Protein AF-A0A6M0AMD0-F1 (afdb_monomer)

Secondary structure (DSSP, 8-state):
-PPPP---HHHHHHHHT----TTSS-GGGPPPSHHHHHHHHHHHHHHHHHHHHTT---

Foldseek 3Di:
DDDDDDDCVVVVVVVLLDADAQCPDDPVSQDDDDVNVCSVPVRVVVSCVSCVVVVHDD

Radius of gyration: 16.62 Å; Cα contacts (8 Å, |Δi|>4): 24; chains: 1; bounding box: 31×38×43 Å

Structure (mmCIF, N/CA/C/O backbone):
data_AF-A0A6M0AMD0-F1
#
_entry.id   AF-A0A6M0AMD0-F1
#
loop_
_atom_site.group_PDB
_atom_site.id
_atom_site.type_symbol
_atom_site.label_atom_id
_atom_site.label_alt_id
_atom_site.label_comp_id
_atom_site.label_asym_id
_atom_site.label_entity_id
_atom_site.label_seq_id
_atom_site.pdbx_PDB_ins_code
_atom_site.Cartn_x
_atom_site.Cartn_y
_atom_site.Cartn_z
_atom_site.occupancy
_atom_site.B_iso_or_equiv
_atom_site.auth_seq_id
_atom_site.auth_comp_id
_atom_site.auth_asym_id
_atom_site.auth_atom_id
_atom_site.pdbx_PDB_model_num
ATOM 1 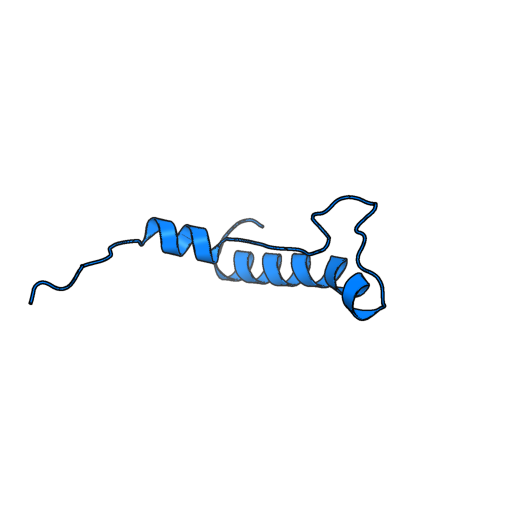N N . VAL A 1 1 ? -8.346 26.799 27.018 1.00 71.56 1 VAL A N 1
ATOM 2 C CA . VAL A 1 1 ? -7.949 26.422 25.640 1.00 71.56 1 VAL A CA 1
ATOM 3 C C . VAL A 1 1 ? -9.006 25.475 25.094 1.00 71.56 1 VAL A C 1
ATOM 5 O O . VAL A 1 1 ? -9.302 24.496 25.769 1.00 71.56 1 VAL A O 1
ATOM 8 N N . LYS A 1 2 ? -9.640 25.784 23.955 1.00 68.88 2 LYS A N 1
ATOM 9 C CA . LYS A 1 2 ? -10.532 24.827 23.280 1.00 68.88 2 LYS A CA 1
ATOM 10 C C . LYS A 1 2 ? -9.660 23.860 22.482 1.00 68.88 2 LYS A C 1
ATOM 12 O O . LYS A 1 2 ? -8.931 24.303 21.601 1.00 68.88 2 LYS A O 1
ATOM 17 N N . HIS A 1 3 ? -9.720 22.577 22.816 1.00 80.00 3 HIS A N 1
ATOM 18 C CA . HIS A 1 3 ? -9.068 21.533 22.033 1.00 80.00 3 HIS A CA 1
ATOM 19 C C . HIS A 1 3 ? -9.946 21.203 20.828 1.00 80.00 3 HIS A C 1
ATOM 21 O O . HIS A 1 3 ? -11.170 21.136 20.955 1.00 80.00 3 HIS A O 1
ATOM 27 N N . GLN A 1 4 ? -9.327 21.033 19.662 1.00 82.44 4 GLN A N 1
ATOM 28 C CA . GLN A 1 4 ? -10.031 20.528 18.493 1.00 82.44 4 GLN A CA 1
ATOM 29 C C . GLN A 1 4 ? -10.461 19.089 18.781 1.00 82.44 4 GLN A C 1
ATOM 31 O O . GLN A 1 4 ? -9.625 18.246 19.100 1.00 82.44 4 GLN A O 1
ATOM 36 N N . ILE A 1 5 ? -11.761 18.825 18.682 1.00 73.81 5 ILE A N 1
ATOM 37 C CA . ILE A 1 5 ? -12.305 17.472 18.755 1.00 73.81 5 ILE A CA 1
ATOM 38 C C . ILE A 1 5 ? -12.446 16.999 17.317 1.00 73.81 5 ILE A C 1
ATOM 40 O O . ILE A 1 5 ? -13.138 17.619 16.510 1.00 73.81 5 ILE A O 1
ATOM 44 N N . ILE A 1 6 ? -11.704 15.950 17.002 1.00 75.00 6 ILE A N 1
ATOM 45 C CA . ILE A 1 6 ? -11.705 15.293 15.710 1.00 75.00 6 ILE A CA 1
ATOM 46 C C . ILE A 1 6 ? -12.544 14.024 15.865 1.00 75.00 6 ILE A C 1
ATOM 48 O O . ILE A 1 6 ? -12.154 13.126 16.606 1.00 75.00 6 ILE A O 1
ATOM 52 N N . ASP A 1 7 ? -13.683 13.979 15.184 1.00 76.19 7 ASP A N 1
ATOM 53 C CA . ASP A 1 7 ? -14.527 12.792 15.073 1.00 76.19 7 ASP A CA 1
ATOM 54 C C . ASP A 1 7 ? -14.487 12.326 13.615 1.00 76.19 7 ASP A C 1
ATOM 56 O O . ASP A 1 7 ? -14.970 13.020 12.716 1.00 76.19 7 ASP A O 1
ATOM 60 N N . PHE A 1 8 ? -13.785 11.215 13.391 1.00 78.88 8 PHE A N 1
ATOM 61 C CA . PHE A 1 8 ? -13.366 10.732 12.077 1.00 78.88 8 PHE A CA 1
ATOM 62 C C . PHE A 1 8 ? -13.640 9.235 11.887 1.00 78.88 8 PHE A C 1
ATOM 64 O O . PHE A 1 8 ? -12.970 8.599 11.078 1.00 78.88 8 PHE A O 1
ATOM 71 N N . ASP A 1 9 ? -14.610 8.642 12.592 1.00 86.81 9 ASP A N 1
ATOM 72 C CA . ASP A 1 9 ? -14.851 7.186 12.561 1.00 86.81 9 ASP A CA 1
ATOM 73 C C . ASP A 1 9 ? -14.934 6.615 11.136 1.00 86.81 9 ASP A C 1
ATOM 75 O O . ASP A 1 9 ? -14.293 5.611 10.812 1.00 86.81 9 ASP A O 1
ATOM 79 N N . GLN A 1 10 ? -15.631 7.312 10.235 1.00 85.81 10 GLN A N 1
ATOM 80 C CA . GLN A 1 10 ? -15.716 6.900 8.835 1.00 85.81 10 GLN A CA 1
ATOM 81 C C . GLN A 1 10 ? -14.393 7.077 8.068 1.00 85.81 10 GLN A C 1
ATOM 83 O O . GLN A 1 10 ? -14.057 6.237 7.226 1.00 85.81 10 GLN A O 1
ATOM 88 N N . GLN A 1 11 ? -13.614 8.134 8.336 1.00 87.62 11 GLN A N 1
ATOM 89 C CA . GLN A 1 11 ? -12.287 8.283 7.726 1.00 87.62 11 GLN A CA 1
ATOM 90 C C . GLN A 1 11 ? -11.285 7.270 8.289 1.00 87.62 11 GLN A C 1
ATOM 92 O O . GLN A 1 11 ? -10.444 6.794 7.530 1.00 87.62 11 GLN A O 1
ATOM 97 N N . TYR A 1 12 ? -11.380 6.899 9.568 1.00 88.81 12 TYR A N 1
ATOM 98 C CA . TYR A 1 12 ? -10.545 5.866 10.177 1.00 88.81 12 TYR A CA 1
ATOM 99 C C . TYR A 1 12 ? -10.817 4.501 9.555 1.00 88.81 12 TYR A C 1
ATOM 101 O O . TYR A 1 12 ? -9.873 3.828 9.141 1.00 88.81 12 TYR A O 1
ATOM 109 N N . ASP A 1 13 ? -12.089 4.122 9.410 1.00 90.88 13 ASP A N 1
ATOM 110 C CA . ASP A 1 13 ? -12.441 2.871 8.740 1.00 90.88 13 ASP A CA 1
ATOM 111 C C . ASP A 1 13 ? -11.956 2.852 7.284 1.00 90.88 13 ASP A C 1
ATOM 113 O O . ASP A 1 13 ? -11.356 1.875 6.826 1.00 90.88 13 ASP A O 1
ATOM 117 N N . SER A 1 14 ? -12.139 3.970 6.575 1.00 90.38 14 SER A N 1
ATOM 118 C CA . SER A 1 14 ? -11.655 4.129 5.202 1.00 90.38 14 SER A CA 1
ATOM 119 C C . SER A 1 14 ? -10.134 3.989 5.118 1.00 90.38 14 SER A C 1
ATOM 121 O O . SER A 1 14 ? -9.636 3.264 4.259 1.00 90.38 14 SER A O 1
ATOM 123 N N . ALA A 1 15 ? -9.394 4.641 6.019 1.00 91.62 15 ALA A N 1
ATOM 124 C CA . ALA A 1 15 ? -7.937 4.595 6.065 1.00 91.62 15 ALA A CA 1
ATOM 125 C C . ALA A 1 15 ? -7.415 3.186 6.372 1.00 91.62 15 ALA A C 1
ATOM 127 O O . ALA A 1 15 ? -6.489 2.720 5.705 1.00 91.62 15 ALA A O 1
ATOM 128 N N . GLU A 1 16 ? -8.041 2.476 7.312 1.00 92.44 16 GLU A N 1
ATOM 129 C CA . GLU A 1 16 ? -7.685 1.093 7.647 1.00 92.44 16 GLU A CA 1
ATOM 130 C C . GLU A 1 16 ? -7.894 0.150 6.449 1.00 92.44 16 GLU A C 1
ATOM 132 O O . GLU A 1 16 ? -7.117 -0.783 6.214 1.00 92.44 16 GLU A O 1
ATOM 137 N N . ASN A 1 17 ? -8.912 0.429 5.634 1.00 93.38 17 ASN A N 1
ATOM 138 C CA . ASN A 1 17 ? -9.214 -0.323 4.422 1.00 93.38 17 ASN A CA 1
ATOM 139 C C . ASN A 1 17 ? -8.337 0.051 3.215 1.00 93.38 17 ASN A C 1
ATOM 141 O O . ASN A 1 17 ? -8.370 -0.643 2.201 1.00 93.38 17 ASN A O 1
ATOM 145 N N . LEU A 1 18 ? -7.494 1.084 3.273 1.00 94.25 18 LEU A N 1
ATOM 146 C CA . LEU A 1 18 ? -6.618 1.392 2.142 1.00 94.25 18 LEU A CA 1
ATOM 147 C C . LEU A 1 18 ? -5.602 0.266 1.884 1.00 94.25 18 LEU A C 1
ATOM 149 O O . LEU A 1 18 ? -5.079 -0.397 2.788 1.00 94.25 18 LEU A O 1
ATOM 153 N N . ARG A 1 19 ? -5.320 0.039 0.598 1.0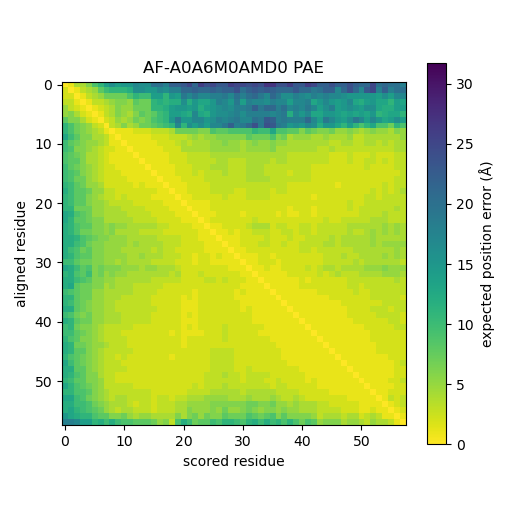0 93.44 19 ARG A N 1
ATOM 154 C CA . ARG A 1 19 ? -4.362 -0.956 0.108 1.00 93.44 19 ARG A CA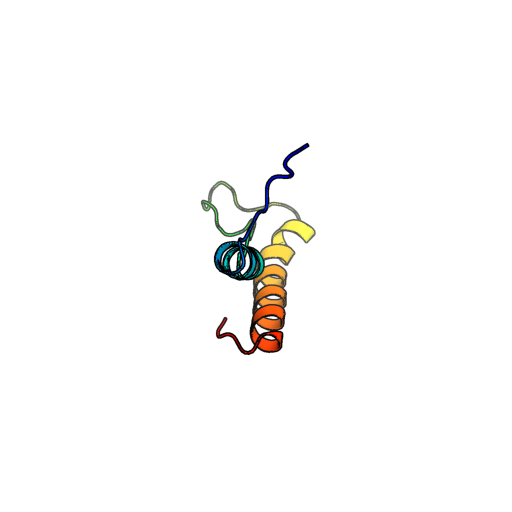 1
ATOM 155 C C . ARG A 1 19 ? -3.450 -0.300 -0.916 1.00 93.44 19 ARG A C 1
ATOM 157 O O . ARG A 1 19 ? -3.917 0.288 -1.884 1.00 93.44 19 ARG A O 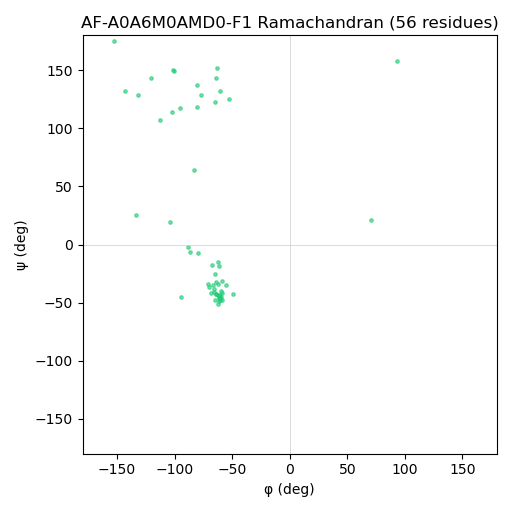1
ATOM 164 N N . PHE A 1 20 ? -2.147 -0.457 -0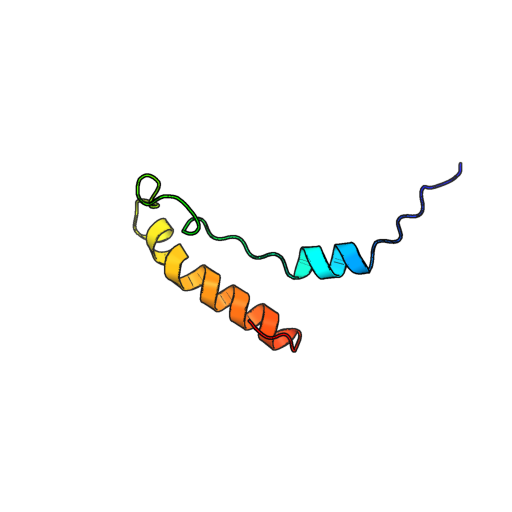.725 1.00 93.75 20 PHE A N 1
ATOM 165 C CA . PHE A 1 20 ? -1.130 0.074 -1.627 1.00 93.75 20 PHE A CA 1
ATOM 166 C C . PHE A 1 20 ? -0.279 -1.068 -2.161 1.00 93.75 20 PHE A C 1
ATOM 168 O O . PHE A 1 20 ? 0.022 -2.002 -1.426 1.00 93.75 20 PHE A O 1
ATOM 175 N N . SER A 1 21 ? 0.133 -0.995 -3.424 1.00 95.12 21 SER A N 1
ATOM 176 C CA . SER A 1 21 ? 1.086 -1.937 -4.007 1.00 95.12 21 SER A CA 1
ATOM 177 C C . SER A 1 21 ? 2.013 -1.198 -4.969 1.00 95.12 21 SER A C 1
ATOM 179 O O . SER A 1 21 ? 1.513 -0.487 -5.839 1.00 95.12 21 SER A O 1
ATOM 181 N N . PRO A 1 22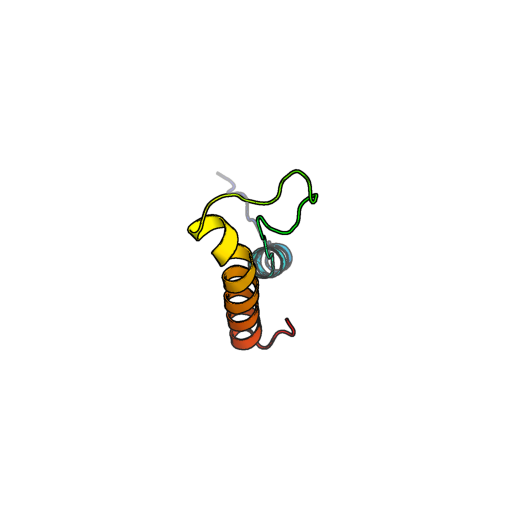 ? 3.342 -1.401 -4.895 1.00 94.44 22 PRO A N 1
ATOM 182 C CA . PRO A 1 22 ? 4.277 -0.875 -5.895 1.00 94.44 22 PRO A CA 1
ATOM 183 C C . PRO A 1 22 ? 4.045 -1.438 -7.303 1.00 94.44 22 PRO A C 1
ATOM 185 O O . PRO A 1 22 ? 4.585 -0.916 -8.271 1.00 94.44 22 PRO A O 1
ATOM 188 N N . TRP A 1 23 ? 3.273 -2.523 -7.412 1.00 95.81 23 TRP A N 1
ATOM 189 C CA . TRP A 1 23 ? 2.886 -3.139 -8.680 1.00 95.81 23 TRP A CA 1
ATOM 190 C C . TRP A 1 23 ? 1.630 -2.507 -9.289 1.00 95.81 23 TRP A C 1
ATOM 192 O O . TRP A 1 23 ? 1.297 -2.813 -10.429 1.00 95.81 23 TRP A O 1
ATOM 202 N N . ASN A 1 24 ? 0.967 -1.593 -8.568 1.00 95.06 24 ASN A N 1
ATOM 203 C CA . ASN A 1 24 ? -0.109 -0.758 -9.098 1.00 95.06 24 ASN A CA 1
ATOM 204 C C . ASN A 1 24 ? 0.474 0.471 -9.819 1.00 95.06 24 ASN A C 1
ATOM 206 O O . ASN A 1 24 ? 0.333 1.605 -9.366 1.00 95.06 24 ASN A O 1
ATOM 210 N N . GLY A 1 25 ? 1.203 0.226 -10.906 1.00 93.62 25 GLY A N 1
ATOM 211 C CA . GLY A 1 25 ? 1.876 1.258 -11.688 1.00 93.62 25 GLY A CA 1
ATOM 212 C C . GLY A 1 25 ? 2.038 0.851 -13.148 1.00 93.62 25 GLY A C 1
ATOM 213 O O . GLY A 1 25 ? 1.709 -0.268 -13.545 1.00 93.62 25 GLY A O 1
ATOM 214 N N . LEU A 1 26 ? 2.548 1.772 -13.966 1.00 96.06 26 LEU A N 1
ATOM 215 C CA . LEU A 1 26 ? 2.774 1.510 -15.387 1.00 96.06 26 LEU A CA 1
ATOM 216 C C . LEU A 1 26 ? 3.813 0.404 -15.592 1.00 96.06 26 LEU A C 1
ATOM 218 O O . LEU A 1 26 ? 4.754 0.250 -14.813 1.00 96.06 26 LEU A O 1
ATOM 222 N N . VAL A 1 27 ? 3.698 -0.310 -16.715 1.00 94.38 27 VAL A N 1
ATOM 223 C CA . VAL A 1 27 ? 4.635 -1.381 -17.097 1.00 94.38 27 VAL A CA 1
ATOM 224 C C . VAL A 1 27 ? 6.087 -0.889 -17.146 1.00 94.38 27 VAL A C 1
ATOM 226 O O . VAL A 1 27 ? 6.991 -1.622 -16.748 1.00 94.38 27 VAL A O 1
ATOM 229 N N . VAL A 1 28 ? 6.313 0.360 -17.563 1.00 96.94 28 VAL A N 1
ATOM 230 C CA . VAL A 1 28 ? 7.648 0.985 -17.615 1.00 96.94 28 VAL A CA 1
ATOM 231 C C . VAL A 1 28 ? 8.264 1.234 -16.231 1.0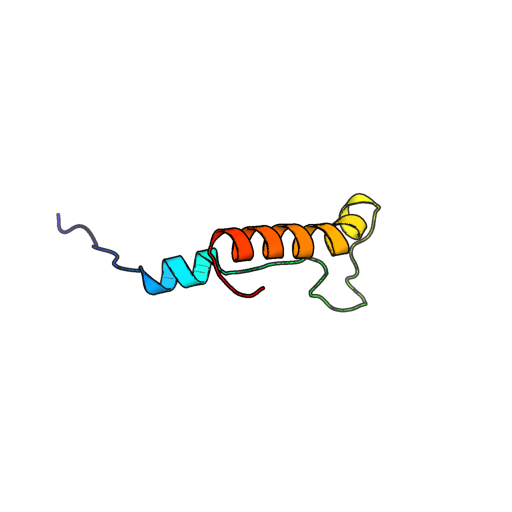0 96.94 28 VAL A C 1
ATOM 233 O O . VAL A 1 28 ? 9.475 1.385 -16.121 1.00 96.94 28 VAL A O 1
ATOM 236 N N . HIS A 1 29 ? 7.457 1.227 -15.167 1.00 96.12 29 HIS A N 1
ATOM 237 C CA . HIS A 1 29 ? 7.890 1.409 -13.778 1.00 96.12 29 HIS A CA 1
ATOM 238 C C . HIS A 1 29 ? 7.909 0.097 -12.990 1.00 96.12 29 HIS A C 1
ATOM 240 O O . HIS A 1 29 ? 7.880 0.112 -11.759 1.00 96.12 29 HIS A O 1
ATOM 246 N N . ARG A 1 30 ? 7.943 -1.052 -13.680 1.00 95.38 30 ARG A N 1
ATOM 247 C CA . ARG A 1 30 ? 7.978 -2.357 -13.017 1.00 95.38 30 ARG A CA 1
ATOM 248 C C . ARG A 1 30 ? 9.125 -2.419 -12.000 1.00 95.38 30 ARG A C 1
ATOM 250 O O . ARG A 1 30 ? 10.281 -2.214 -12.378 1.00 95.38 30 ARG A O 1
ATOM 257 N N . PRO A 1 31 ? 8.834 -2.749 -10.730 1.00 96.44 31 PRO A N 1
ATOM 258 C CA . PRO A 1 31 ? 9.861 -2.813 -9.704 1.00 96.44 31 PRO A CA 1
ATOM 259 C C . PRO A 1 31 ? 10.947 -3.854 -10.028 1.00 96.44 31 PRO A C 1
ATOM 261 O O . PRO A 1 31 ? 10.656 -5.007 -10.360 1.00 96.44 31 PRO A O 1
ATOM 264 N N . VAL A 1 32 ? 12.214 -3.454 -9.898 1.00 96.44 32 VAL A N 1
ATOM 265 C CA . VAL A 1 32 ? 13.385 -4.288 -10.217 1.00 96.44 32 VAL A CA 1
ATOM 266 C C . VAL A 1 32 ? 14.037 -4.879 -8.966 1.00 96.44 32 VAL A C 1
ATOM 268 O O . VAL A 1 32 ? 14.008 -4.289 -7.886 1.00 96.44 32 VAL A O 1
ATOM 271 N N . GLY A 1 33 ? 14.646 -6.057 -9.122 1.00 97.62 33 GLY A N 1
ATOM 272 C CA . GLY A 1 33 ? 15.259 -6.825 -8.033 1.00 97.62 33 GLY A CA 1
ATOM 273 C C . GLY A 1 33 ? 14.314 -7.862 -7.413 1.00 97.62 33 GLY A C 1
ATOM 274 O O . GLY A 1 33 ? 13.093 -7.768 -7.530 1.00 97.62 33 GLY A O 1
ATOM 275 N N . ALA A 1 34 ? 14.883 -8.886 -6.772 1.00 97.62 34 ALA A N 1
ATOM 276 C CA . ALA A 1 34 ? 14.127 -10.039 -6.270 1.00 97.62 34 ALA A CA 1
ATOM 277 C C . ALA A 1 34 ? 13.076 -9.653 -5.214 1.00 97.62 34 ALA A C 1
ATOM 279 O O . ALA A 1 34 ? 11.908 -10.011 -5.353 1.00 97.62 34 ALA A O 1
ATOM 280 N N . LEU A 1 35 ? 13.464 -8.856 -4.212 1.00 97.00 35 LEU A N 1
ATOM 281 C CA . LEU A 1 35 ? 12.557 -8.406 -3.151 1.00 97.00 35 LEU A CA 1
ATOM 282 C C . LEU A 1 35 ? 11.411 -7.555 -3.699 1.00 97.00 35 LEU A C 1
ATOM 284 O O . LEU A 1 35 ? 10.254 -7.761 -3.350 1.00 97.00 35 LEU A O 1
ATOM 288 N N . ASN A 1 36 ? 11.709 -6.632 -4.611 1.00 96.75 36 ASN A N 1
ATOM 289 C CA . ASN A 1 36 ? 10.685 -5.787 -5.210 1.00 96.75 36 ASN A CA 1
ATOM 290 C C . ASN A 1 36 ? 9.714 -6.582 -6.094 1.00 96.75 36 ASN A C 1
ATOM 292 O O . ASN A 1 36 ? 8.520 -6.297 -6.067 1.00 96.75 36 ASN A O 1
ATOM 296 N N . ARG A 1 37 ? 10.183 -7.620 -6.801 1.00 96.75 37 ARG A N 1
ATOM 297 C CA . ARG A 1 37 ? 9.324 -8.571 -7.533 1.00 96.75 37 ARG A CA 1
ATOM 298 C C . ARG A 1 37 ? 8.436 -9.407 -6.631 1.00 96.75 37 ARG A C 1
ATOM 300 O O . ARG A 1 37 ? 7.250 -9.549 -6.918 1.00 96.75 37 ARG A O 1
ATOM 307 N N . LEU A 1 38 ? 8.964 -9.870 -5.503 1.00 97.88 38 LEU A N 1
ATOM 308 C CA . LEU A 1 38 ? 8.190 -10.617 -4.513 1.00 97.88 38 LEU A CA 1
ATOM 309 C C . LEU A 1 38 ? 6.986 -9.814 -3.983 1.00 97.88 38 LEU A C 1
ATOM 311 O O . LEU A 1 38 ? 5.928 -10.384 -3.709 1.00 97.88 38 LEU A O 1
ATOM 315 N N . ARG A 1 39 ? 7.098 -8.480 -3.910 1.00 97.06 39 ARG A N 1
ATOM 316 C CA . ARG A 1 39 ? 6.008 -7.592 -3.467 1.00 97.06 39 ARG A CA 1
ATOM 317 C C . ARG A 1 39 ? 4.759 -7.658 -4.356 1.00 97.06 39 ARG A C 1
ATOM 319 O O . ARG A 1 39 ? 3.694 -7.296 -3.871 1.00 97.06 39 ARG A O 1
ATOM 326 N N . ASN A 1 40 ? 4.844 -8.167 -5.589 1.00 96.19 40 ASN A N 1
ATOM 327 C CA . ASN A 1 40 ? 3.657 -8.403 -6.422 1.00 96.19 40 ASN A CA 1
ATOM 328 C C . ASN A 1 40 ? 2.730 -9.463 -5.810 1.00 96.19 40 ASN A C 1
ATOM 330 O O . ASN A 1 40 ? 1.517 -9.409 -5.956 1.00 96.19 40 ASN A O 1
ATOM 334 N N . ILE A 1 41 ? 3.321 -10.431 -5.110 1.00 97.38 41 ILE A N 1
ATOM 335 C CA . ILE A 1 41 ? 2.623 -11.583 -4.538 1.00 97.38 41 ILE A CA 1
ATOM 336 C C . ILE A 1 41 ? 2.251 -11.300 -3.081 1.00 97.38 41 ILE A C 1
ATOM 338 O O . ILE A 1 41 ? 1.125 -11.546 -2.657 1.00 97.38 41 ILE A O 1
ATOM 342 N N . VAL A 1 42 ? 3.189 -10.745 -2.309 1.00 97.62 42 VAL A N 1
ATOM 343 C CA . VAL A 1 42 ? 3.019 -10.581 -0.857 1.00 97.62 42 VAL A CA 1
ATOM 344 C C . VAL A 1 42 ? 1.948 -9.545 -0.508 1.00 97.62 42 VAL A C 1
ATOM 346 O O . VAL A 1 42 ? 1.140 -9.793 0.385 1.00 97.62 42 VAL A O 1
ATOM 349 N N . TYR A 1 43 ? 1.896 -8.405 -1.208 1.00 97.19 43 TYR A N 1
ATOM 350 C CA . TYR A 1 43 ? 0.935 -7.341 -0.888 1.00 97.19 43 TYR A CA 1
ATOM 351 C C . TYR A 1 43 ? -0.527 -7.799 -1.001 1.00 97.19 43 TYR A C 1
ATOM 353 O O . TYR A 1 43 ? -1.274 -7.582 -0.042 1.00 97.19 43 TYR A O 1
ATOM 361 N N . PRO A 1 44 ? -0.947 -8.483 -2.087 1.00 95.81 44 PRO A N 1
ATOM 362 C CA . PRO A 1 44 ? -2.294 -9.034 -2.167 1.00 95.81 44 PRO A CA 1
ATOM 363 C C . PRO A 1 44 ? -2.626 -10.050 -1.070 1.00 95.81 44 PRO A C 1
ATOM 365 O O . PRO A 1 44 ? -3.721 -10.014 -0.515 1.00 95.81 44 PRO A O 1
ATOM 368 N N . ILE A 1 45 ? -1.680 -10.929 -0.719 1.00 97.12 45 ILE A N 1
ATOM 369 C CA . ILE A 1 45 ? -1.878 -11.949 0.325 1.00 97.12 45 ILE A CA 1
ATOM 370 C C . ILE A 1 45 ? -2.132 -11.291 1.682 1.00 97.12 45 ILE A C 1
ATOM 372 O O . ILE A 1 45 ? -3.117 -11.605 2.352 1.00 97.12 45 ILE A O 1
ATOM 376 N N . VAL A 1 46 ? -1.266 -10.357 2.081 1.00 96.62 46 VAL A N 1
ATOM 377 C CA . VAL A 1 46 ? -1.381 -9.673 3.377 1.00 96.62 46 VAL A CA 1
ATOM 378 C C . VAL A 1 46 ? -2.662 -8.851 3.433 1.00 96.62 46 VAL A C 1
ATOM 380 O O . VAL A 1 46 ? -3.379 -8.877 4.432 1.00 96.62 46 VAL A O 1
ATOM 383 N N . ALA A 1 47 ? -2.986 -8.145 2.353 1.00 95.81 47 ALA A N 1
ATOM 384 C CA . ALA A 1 47 ? -4.186 -7.334 2.303 1.00 95.81 47 ALA A CA 1
ATOM 385 C C . ALA A 1 47 ? -5.465 -8.196 2.365 1.00 95.81 47 ALA A C 1
ATOM 387 O O . ALA A 1 47 ? -6.386 -7.842 3.098 1.00 95.81 47 ALA A O 1
ATOM 388 N N . LYS A 1 48 ? -5.490 -9.370 1.715 1.00 95.81 48 LYS A N 1
ATOM 389 C CA . LYS A 1 48 ? -6.587 -10.346 1.840 1.00 95.81 48 LYS A CA 1
ATOM 390 C C . LYS A 1 48 ? -6.746 -10.841 3.264 1.00 95.81 48 LYS A C 1
ATOM 392 O O . LYS A 1 48 ? -7.857 -10.849 3.784 1.00 95.81 48 LYS A O 1
ATOM 397 N N . TYR A 1 49 ? -5.640 -11.198 3.907 1.00 96.38 49 TYR A N 1
ATOM 398 C CA . TYR A 1 49 ? -5.657 -11.643 5.293 1.00 96.38 49 TYR A CA 1
ATOM 399 C C . TYR A 1 49 ? -6.223 -10.573 6.242 1.00 96.38 49 TYR A C 1
ATOM 401 O O . TYR A 1 49 ? -7.081 -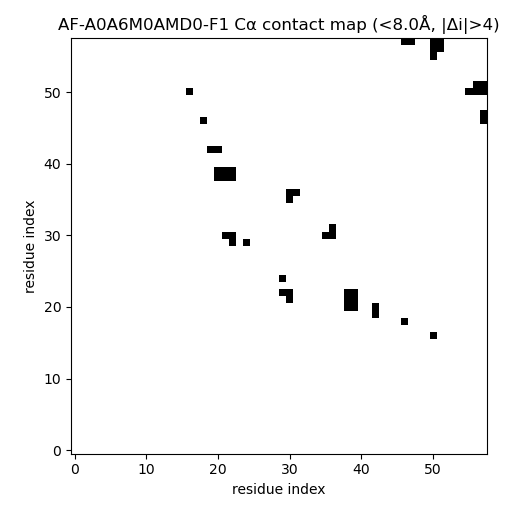10.888 7.067 1.00 96.38 49 TYR A O 1
ATOM 409 N N . ARG A 1 50 ? -5.809 -9.301 6.102 1.00 95.75 50 ARG A N 1
ATOM 410 C CA . ARG A 1 50 ? -6.350 -8.198 6.921 1.00 95.75 50 ARG A CA 1
ATOM 411 C C . ARG A 1 50 ? -7.859 -8.052 6.748 1.00 95.75 50 ARG A C 1
ATOM 413 O O . ARG A 1 50 ? -8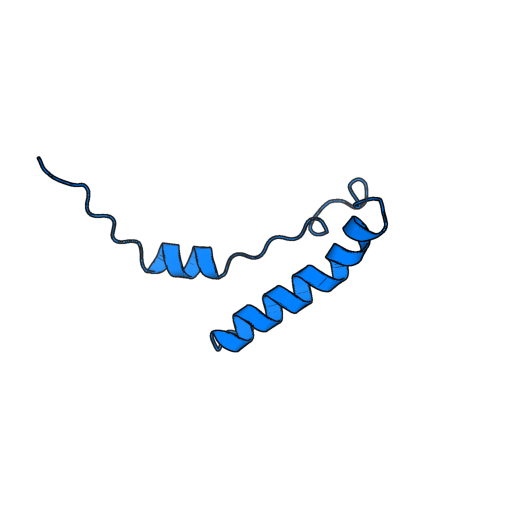.579 -7.996 7.737 1.00 95.75 50 ARG A O 1
ATOM 420 N N . TYR A 1 51 ? -8.336 -8.050 5.508 1.00 95.50 51 TYR A N 1
ATOM 421 C CA . TYR A 1 51 ? -9.762 -7.935 5.207 1.00 95.50 51 TYR A CA 1
ATOM 422 C C . TYR A 1 51 ? -10.568 -9.095 5.796 1.00 95.50 51 TYR A C 1
ATOM 424 O O . TYR A 1 51 ? -11.562 -8.865 6.479 1.00 95.50 51 TYR A O 1
ATOM 432 N N . GLN A 1 52 ? -10.081 -10.330 5.645 1.00 96.00 52 GLN A N 1
ATOM 433 C CA . GLN A 1 52 ? -10.710 -11.510 6.241 1.00 96.00 52 GLN A CA 1
ATOM 434 C C . GLN A 1 52 ? -10.810 -11.410 7.767 1.00 96.00 52 GLN A C 1
ATOM 436 O O . GLN A 1 52 ? -11.848 -11.741 8.334 1.00 96.00 52 GLN A O 1
ATOM 441 N N . LYS A 1 53 ? -9.766 -10.915 8.445 1.00 95.31 53 LYS A N 1
ATOM 442 C CA . LYS A 1 53 ? -9.791 -10.700 9.901 1.00 95.31 53 LYS A CA 1
ATOM 443 C C . LYS A 1 53 ? -10.793 -9.636 10.341 1.00 95.31 53 LYS A C 1
ATOM 445 O O . LYS A 1 53 ? -11.278 -9.710 11.464 1.00 95.31 53 LYS A O 1
ATOM 450 N N . ARG A 1 54 ? -11.122 -8.692 9.461 1.00 93.88 54 ARG A N 1
ATOM 451 C CA . ARG A 1 54 ? -12.157 -7.677 9.682 1.00 93.88 54 ARG A CA 1
ATOM 452 C C . ARG A 1 54 ? -13.558 -8.125 9.243 1.00 93.88 54 ARG A C 1
ATOM 454 O O . ARG A 1 54 ? -14.500 -7.363 9.409 1.00 93.88 54 ARG A O 1
ATOM 461 N N . GLY A 1 55 ? -13.707 -9.326 8.674 1.00 94.44 55 GLY A N 1
ATOM 462 C CA . GLY A 1 55 ? -14.976 -9.784 8.097 1.00 94.44 55 GLY A CA 1
ATOM 463 C C . GLY A 1 55 ? -15.361 -9.059 6.802 1.00 94.44 55 GLY A C 1
ATOM 464 O O . GLY A 1 55 ? -16.533 -9.029 6.441 1.00 94.44 55 GLY A O 1
ATOM 465 N N . LEU A 1 56 ? -14.387 -8.462 6.112 1.00 90.69 56 LEU A N 1
ATOM 466 C CA . LEU A 1 56 ? -14.576 -7.721 4.868 1.00 90.69 56 LEU A CA 1
ATOM 467 C C . LEU A 1 56 ? -14.190 -8.575 3.656 1.00 90.69 56 LEU A C 1
ATOM 469 O O . LEU A 1 56 ? -13.272 -9.398 3.711 1.00 90.69 56 LEU A O 1
ATOM 473 N N . ASN A 1 57 ? -14.862 -8.334 2.531 1.00 86.56 57 ASN A N 1
ATOM 474 C CA . ASN A 1 57 ? -14.521 -8.952 1.252 1.00 86.56 57 ASN A CA 1
ATOM 475 C C . ASN A 1 57 ? -13.297 -8.256 0.646 1.00 86.56 57 ASN A C 1
ATOM 477 O O . ASN A 1 57 ? -13.270 -7.030 0.547 1.00 86.56 57 ASN A O 1
ATOM 481 N N . TYR A 1 58 ? -12.290 -9.045 0.269 1.00 81.31 58 TYR A N 1
ATOM 482 C CA . TYR A 1 58 ? -11.041 -8.558 -0.320 1.00 81.31 58 TYR A CA 1
ATOM 483 C C . TYR A 1 58 ? -11.196 -8.141 -1.785 1.00 81.31 58 TYR A C 1
ATOM 485 O O . TYR A 1 58 ? -11.720 -8.969 -2.559 1.00 81.31 58 TYR A O 1
#

pLDDT: mean 91.69, std 7.32, range [68.88, 97.88]

Solvent-accessible surface area (backbone atoms only — not comparable to full-atom values): 3802 Å² total; per-residue (Å²): 133,89,76,88,83,85,87,49,72,70,58,52,55,52,58,71,66,61,82,80,54,82,71,78,60,58,80,92,60,60,58,74,59,72,72,50,48,49,46,64,57,50,45,59,53,54,53,37,51,53,25,52,76,70,75,41,89,111

Mean predicted aligned error: 4.81 Å

Sequence (58 aa):
VKHQIIDFDQQYDSAENLRFSPWNGLVVHRPVGALNRLRNIVYPIVAKYRYQKRGLNY